Protein AF-A0A836CU17-F1 (afdb_monomer_lite)

Foldseek 3Di:
DADAPVSQDPQKDKDKADAPDQLCVVQVVVQWGFDFQCNQPVDPVSVVVNCVVVVQAAPEEAEDAALQPQWAFPPPNYGYGYPDSVSGDSDDGHNGTIHMTMIGHADVVGNPDGPCRPPD

Radius of gyration: 13.91 Å; chains: 1; bounding box: 34×30×35 Å

Secondary structure (DSSP, 8-state):
---SGGGPPTTEEEEEPPTT--HHHHHHHTTEEEPPTTTTSSSHHHHHHHHHHTT---SEEEEE--TT-SEE-TTT-EEEEES-GGG--S----SS--BEEEEEE-BTTBTTS-TTTT--

Organism: Ovis aries (NCBI:txid9940)

InterPro domains:
  IPR026116 Glycosyltransferase family 18, catalytic domain [PF15024] (14-103)
  IPR052105 Alpha-1,6-mannosylglycoprotein 6-beta-N-acetylglucosaminyltransferase [PTHR15075] (29-118)

Structure (mmCIF, N/CA/C/O backbone):
data_AF-A0A836CU17-F1
#
_entry.id   AF-A0A836CU17-F1
#
loop_
_atom_site.group_PDB
_atom_site.id
_atom_site.type_symbol
_atom_site.label_atom_id
_atom_site.label_alt_id
_atom_site.label_comp_id
_atom_site.label_asym_id
_atom_site.label_entity_id
_atom_site.label_seq_id
_atom_site.pdbx_PDB_ins_code
_atom_site.Cartn_x
_atom_site.Cartn_y
_atom_site.Cartn_z
_atom_site.occupancy
_atom_site.B_iso_or_equiv
_atom_site.auth_seq_id
_atom_site.auth_comp_id
_atom_site.auth_asym_id
_atom_site.auth_atom_id
_atom_site.pdbx_PDB_model_num
ATOM 1 N N . MET A 1 1 ? -5.308 -17.751 11.388 1.00 33.28 1 MET A N 1
ATOM 2 C CA . MET A 1 1 ? -4.155 -17.410 10.530 1.00 33.28 1 MET A CA 1
ATOM 3 C C . MET A 1 1 ? -4.677 -17.303 9.113 1.00 33.28 1 MET A C 1
ATOM 5 O O . MET A 1 1 ? -5.155 -18.299 8.591 1.00 33.28 1 MET A O 1
ATOM 9 N N . ALA A 1 2 ? -4.683 -16.095 8.564 1.00 28.45 2 ALA A N 1
ATOM 10 C CA . ALA A 1 2 ? -5.178 -15.785 7.230 1.00 28.45 2 ALA A CA 1
ATOM 11 C C . ALA A 1 2 ? -4.051 -15.932 6.191 1.00 28.45 2 ALA A C 1
ATOM 13 O O . ALA A 1 2 ? -2.952 -15.416 6.376 1.00 28.45 2 ALA A O 1
ATOM 14 N N . THR A 1 3 ? -4.306 -16.662 5.113 1.00 32.31 3 THR A N 1
ATOM 15 C CA . THR A 1 3 ? -3.353 -17.149 4.104 1.00 32.31 3 THR A CA 1
ATOM 16 C C . THR A 1 3 ? -3.659 -16.711 2.658 1.00 32.31 3 THR A C 1
ATOM 18 O O . THR A 1 3 ? -3.013 -17.214 1.744 1.00 32.31 3 THR A O 1
ATOM 21 N N . ASN A 1 4 ? -4.564 -15.758 2.410 1.00 32.59 4 ASN A N 1
ATOM 22 C CA . ASN A 1 4 ? -5.012 -15.357 1.069 1.00 32.59 4 ASN A CA 1
ATOM 23 C C . ASN A 1 4 ? -5.632 -13.938 1.071 1.00 32.59 4 ASN A C 1
ATOM 25 O O . ASN A 1 4 ? -5.998 -13.417 2.116 1.00 32.59 4 ASN A O 1
ATOM 29 N N . TYR A 1 5 ? -5.822 -13.308 -0.091 1.00 39.59 5 TYR A N 1
ATOM 30 C CA . TYR A 1 5 ? -6.606 -12.062 -0.219 1.00 39.59 5 TYR A CA 1
ATOM 31 C C . TYR A 1 5 ? -8.089 -12.282 0.145 1.00 39.59 5 TYR A C 1
ATOM 33 O O . TYR A 1 5 ? -8.770 -11.365 0.592 1.00 39.59 5 TYR A O 1
ATOM 41 N N . ASN A 1 6 ? -8.590 -13.512 -0.020 1.00 45.19 6 ASN A N 1
ATOM 42 C CA . ASN A 1 6 ? -9.889 -13.933 0.525 1.00 45.19 6 ASN A CA 1
ATOM 43 C C . ASN A 1 6 ? -9.866 -14.113 2.052 1.00 45.19 6 ASN A C 1
ATOM 45 O O . ASN A 1 6 ? -10.913 -14.325 2.651 1.00 45.19 6 ASN A O 1
ATOM 49 N N . ASP A 1 7 ? -8.689 -13.985 2.664 1.00 49.91 7 ASP A N 1
ATOM 50 C CA . ASP A 1 7 ? -8.477 -14.082 4.101 1.00 49.91 7 ASP A CA 1
ATOM 51 C C . ASP A 1 7 ? -8.214 -12.693 4.710 1.00 49.91 7 ASP A C 1
ATOM 53 O O . ASP A 1 7 ? -7.691 -12.591 5.816 1.00 49.91 7 ASP A O 1
ATOM 57 N N . LEU A 1 8 ? -8.582 -11.610 4.005 1.00 59.66 8 LEU A N 1
ATOM 58 C CA . LEU A 1 8 ? -8.781 -10.312 4.650 1.00 59.66 8 LEU A CA 1
ATOM 59 C C . LEU A 1 8 ? -9.699 -10.541 5.855 1.00 59.66 8 LEU A C 1
ATOM 61 O O . LEU A 1 8 ? -10.820 -11.034 5.710 1.00 59.66 8 LEU A O 1
ATOM 65 N N . GLU A 1 9 ? -9.201 -10.231 7.049 1.00 67.31 9 GLU A N 1
ATOM 66 C CA . GLU A 1 9 ? -10.003 -10.362 8.260 1.00 67.31 9 GLU A CA 1
ATOM 67 C C . GLU A 1 9 ? -11.215 -9.420 8.166 1.00 67.31 9 GLU A C 1
ATOM 69 O O . GLU A 1 9 ? -11.217 -8.467 7.376 1.00 67.31 9 GLU A O 1
ATOM 74 N N . LYS A 1 10 ? -12.274 -9.694 8.942 1.00 70.81 10 LYS A N 1
ATOM 75 C CA . LYS A 1 10 ? -13.515 -8.902 8.897 1.00 70.81 10 LYS A CA 1
ATOM 76 C C . LYS A 1 10 ? -13.191 -7.399 8.921 1.00 70.81 10 LYS A C 1
ATOM 78 O O . LYS A 1 10 ? -12.414 -6.931 9.750 1.00 70.81 10 LYS A O 1
ATOM 83 N N . GLY A 1 11 ? -13.769 -6.658 7.977 1.00 73.88 11 GLY A N 1
ATOM 84 C CA . GLY A 1 11 ? -13.581 -5.212 7.868 1.00 73.88 11 GLY A CA 1
ATOM 85 C C . GLY A 1 11 ? -12.272 -4.753 7.215 1.00 73.88 11 GLY A C 1
ATOM 86 O O . GLY A 1 11 ? -12.023 -3.554 7.236 1.00 73.88 11 GLY A O 1
ATOM 87 N N . GLN A 1 12 ? -11.438 -5.625 6.629 1.00 79.56 12 GLN A N 1
ATOM 88 C CA . GLN A 1 12 ? -10.224 -5.212 5.903 1.00 79.56 12 GLN A CA 1
ATOM 89 C C . GLN A 1 12 ? -10.458 -4.955 4.397 1.00 79.56 12 GLN A C 1
ATOM 91 O O . GLN A 1 12 ? -11.253 -5.622 3.735 1.00 79.56 12 GLN A O 1
ATOM 96 N N . ARG A 1 13 ? -9.727 -3.984 3.831 1.00 82.06 13 ARG A N 1
ATOM 97 C CA . ARG A 1 13 ? -9.675 -3.620 2.402 1.00 82.06 13 ARG A CA 1
ATOM 98 C C . ARG A 1 13 ? -8.289 -3.120 2.023 1.00 82.06 13 ARG A C 1
ATOM 100 O O . ARG A 1 13 ? -7.613 -2.493 2.828 1.00 82.06 13 ARG A O 1
ATOM 107 N N . ILE A 1 14 ? -7.872 -3.314 0.777 1.00 80.56 14 ILE A N 1
ATOM 108 C CA . ILE A 1 14 ? -6.588 -2.786 0.297 1.00 80.56 14 ILE A CA 1
ATOM 109 C C . ILE A 1 14 ? -6.806 -1.448 -0.395 1.00 80.56 14 ILE A C 1
ATOM 111 O O . ILE A 1 14 ? -7.684 -1.319 -1.246 1.00 80.56 14 ILE A O 1
ATOM 115 N N . HIS A 1 15 ? -5.987 -0.458 -0.044 1.00 81.25 15 HIS A N 1
ATOM 116 C CA . HIS A 1 15 ? -6.041 0.867 -0.647 1.00 81.25 15 HIS A CA 1
ATOM 117 C C . HIS A 1 15 ? -4.749 1.189 -1.397 1.00 81.25 15 HIS A C 1
ATOM 119 O O . HIS A 1 15 ? -3.646 0.831 -0.975 1.00 81.25 15 HIS A O 1
ATOM 125 N N . LYS A 1 16 ? -4.900 1.927 -2.501 1.00 83.00 16 LYS A N 1
ATOM 126 C CA . LYS A 1 16 ? -3.785 2.597 -3.173 1.00 83.00 16 LYS A CA 1
ATOM 127 C C . LYS A 1 16 ? -3.493 3.915 -2.470 1.00 83.00 16 LYS A C 1
ATOM 129 O O . LYS A 1 16 ? -4.403 4.700 -2.198 1.00 83.00 16 LYS A O 1
ATOM 134 N N . GLY A 1 17 ? -2.220 4.160 -2.197 1.00 79.00 17 GLY A N 1
ATOM 135 C CA . GLY A 1 17 ? -1.764 5.436 -1.677 1.00 79.00 17 GLY A CA 1
ATOM 136 C C . GLY A 1 17 ? -1.801 6.504 -2.763 1.00 79.00 17 GLY A C 1
ATOM 137 O O . GLY A 1 17 ? -1.683 6.206 -3.947 1.00 79.00 17 GLY A O 1
ATOM 138 N N . LEU A 1 18 ? -1.917 7.762 -2.352 1.00 78.19 18 LEU A N 1
ATOM 139 C CA . LEU A 1 18 ? -1.598 8.905 -3.197 1.00 78.19 18 LEU A CA 1
ATOM 140 C C . LEU A 1 18 ? -0.131 9.269 -2.982 1.00 78.19 18 LEU A C 1
ATOM 142 O O . LEU A 1 18 ? 0.382 9.162 -1.863 1.00 78.19 18 LEU A O 1
ATOM 146 N N . GLU A 1 19 ? 0.532 9.740 -4.033 1.00 78.44 19 GLU A N 1
ATOM 147 C CA . GLU A 1 19 ? 1.893 10.259 -3.924 1.00 78.44 19 GLU A CA 1
ATOM 148 C C . GLU A 1 19 ? 1.989 11.331 -2.836 1.00 78.44 19 GLU A C 1
ATOM 150 O O . GLU A 1 19 ? 1.057 12.108 -2.603 1.00 78.44 19 GLU A O 1
ATOM 155 N N . LYS A 1 20 ? 3.137 11.378 -2.153 1.00 80.62 20 LYS A N 1
ATOM 156 C CA . LYS A 1 20 ? 3.439 12.345 -1.083 1.00 80.62 20 LYS A CA 1
ATOM 157 C C . LYS A 1 20 ? 2.526 12.258 0.146 1.00 80.62 20 LYS A C 1
ATOM 159 O O . LYS A 1 20 ? 2.738 13.002 1.103 1.00 80.62 20 LYS A O 1
ATOM 164 N N . ARG A 1 21 ? 1.545 11.349 0.181 1.00 79.25 21 ARG A N 1
ATOM 165 C CA . ARG A 1 21 ? 0.700 11.119 1.356 1.00 79.25 21 ARG A CA 1
ATOM 166 C C . ARG A 1 21 ? 1.078 9.824 2.060 1.00 79.25 21 ARG A C 1
ATOM 168 O O . ARG A 1 21 ? 1.332 8.791 1.451 1.00 79.25 21 ARG A O 1
ATOM 175 N N . ARG A 1 22 ? 1.109 9.897 3.391 1.00 80.31 22 ARG A N 1
ATOM 176 C CA . ARG A 1 22 ? 1.257 8.725 4.259 1.00 80.31 22 ARG A CA 1
ATOM 177 C C . ARG A 1 22 ? -0.050 7.945 4.274 1.00 80.31 22 ARG A C 1
ATOM 179 O O . ARG A 1 22 ? -1.116 8.558 4.351 1.00 80.31 22 ARG A O 1
ATOM 186 N N . PHE A 1 23 ? 0.034 6.621 4.327 1.00 81.50 23 PHE A N 1
ATOM 187 C CA . PHE A 1 23 ? -1.147 5.758 4.389 1.00 81.50 23 PHE A CA 1
ATOM 188 C C . PHE A 1 23 ? -2.057 6.081 5.568 1.00 81.50 23 PHE A C 1
ATOM 190 O O . PHE A 1 23 ? -3.250 6.268 5.380 1.00 81.50 23 PHE A O 1
ATOM 197 N N . ILE A 1 24 ? -1.476 6.307 6.749 1.00 78.75 24 ILE A N 1
ATOM 198 C CA . ILE A 1 24 ? -2.219 6.697 7.960 1.00 78.75 24 ILE A CA 1
ATOM 199 C C . ILE A 1 24 ? -3.136 7.910 7.719 1.00 78.75 24 ILE A C 1
ATOM 201 O O . ILE A 1 24 ? -4.211 7.990 8.304 1.00 78.75 24 ILE A O 1
ATOM 205 N N . HIS A 1 25 ? -2.725 8.862 6.874 1.00 75.62 25 HIS A N 1
ATOM 206 C CA . HIS A 1 25 ? -3.513 10.066 6.585 1.00 75.62 25 HIS A CA 1
ATOM 207 C C . HIS A 1 25 ? -4.621 9.801 5.569 1.00 75.62 25 HIS A C 1
ATOM 209 O O . HIS A 1 25 ? -5.705 10.359 5.701 1.00 75.62 25 HIS A O 1
ATOM 215 N N . ILE A 1 26 ? -4.359 8.948 4.578 1.00 73.38 26 ILE A N 1
ATOM 216 C CA . ILE A 1 26 ? -5.339 8.571 3.552 1.00 73.38 26 ILE A CA 1
ATOM 217 C C . ILE A 1 26 ? -6.438 7.716 4.177 1.00 73.38 26 ILE A C 1
ATOM 219 O O . ILE A 1 26 ? -7.613 8.040 4.034 1.00 73.38 26 ILE A O 1
ATOM 223 N N . SER A 1 27 ? -6.058 6.671 4.916 1.00 76.44 27 SER A N 1
ATOM 224 C CA . SER A 1 27 ? -7.004 5.762 5.558 1.00 76.44 27 SER A CA 1
ATOM 225 C C . SER A 1 27 ? -7.909 6.533 6.513 1.00 76.44 27 SER A C 1
ATOM 227 O O . SER A 1 27 ? -9.127 6.448 6.390 1.00 76.44 27 SER A O 1
ATOM 229 N N . LYS A 1 28 ? -7.340 7.367 7.399 1.00 73.69 28 LYS A N 1
ATOM 230 C CA . LYS A 1 28 ? -8.138 8.138 8.365 1.00 73.69 28 LYS A CA 1
ATOM 231 C C . LYS A 1 28 ? -9.133 9.081 7.692 1.00 73.69 28 LYS A C 1
ATOM 233 O O . LYS A 1 28 ? -10.252 9.192 8.173 1.00 73.69 28 LYS A O 1
ATOM 238 N N . ALA A 1 29 ? -8.751 9.728 6.589 1.00 74.06 29 ALA A N 1
ATOM 239 C CA . ALA A 1 29 ? -9.660 10.589 5.830 1.00 74.06 29 ALA A CA 1
ATOM 240 C C . ALA A 1 29 ? -10.836 9.814 5.208 1.00 74.06 29 ALA A C 1
ATOM 242 O O . ALA A 1 29 ? -11.889 10.394 4.972 1.00 74.06 29 ALA A O 1
ATOM 243 N N . ALA A 1 30 ? -10.661 8.517 4.959 1.00 76.25 30 ALA A N 1
ATOM 244 C CA . ALA A 1 30 ? -11.692 7.635 4.429 1.00 76.25 30 ALA A CA 1
ATOM 245 C C . ALA A 1 30 ? -12.477 6.875 5.523 1.00 76.25 30 ALA A C 1
ATOM 247 O O . ALA A 1 30 ? -13.292 6.022 5.180 1.00 76.25 30 ALA A O 1
ATOM 248 N N . SER A 1 31 ? -12.231 7.147 6.812 1.00 82.00 31 SER A N 1
ATOM 249 C CA . SER A 1 31 ? -12.737 6.364 7.958 1.00 82.00 31 SER A CA 1
ATOM 250 C C . SER A 1 31 ? -12.210 4.921 8.031 1.00 82.00 31 SER A C 1
ATOM 252 O O . SER A 1 31 ? -12.896 4.008 8.482 1.00 82.00 31 SER A O 1
ATOM 254 N N . TRP A 1 32 ? -10.947 4.727 7.645 1.00 84.00 32 TRP A N 1
ATOM 255 C CA . TRP A 1 32 ? -10.203 3.471 7.775 1.00 84.00 32 TRP A CA 1
ATOM 256 C C . TRP A 1 32 ? -8.932 3.660 8.620 1.00 84.00 32 TRP A C 1
ATOM 258 O O . TRP A 1 32 ? -8.322 4.729 8.668 1.00 84.00 32 TRP A O 1
ATOM 268 N N . HIS A 1 33 ? -8.484 2.603 9.281 1.00 85.75 33 HIS A N 1
ATOM 269 C CA . HIS A 1 33 ? -7.193 2.518 9.949 1.00 85.75 33 HIS A CA 1
ATOM 270 C C . HIS A 1 33 ? -6.227 1.711 9.082 1.00 85.75 33 HIS A C 1
ATOM 272 O O . HIS A 1 33 ? -6.608 0.669 8.565 1.00 85.75 33 HIS A O 1
ATOM 278 N N . CYS A 1 34 ? -4.991 2.179 8.893 1.00 84.06 34 CYS A N 1
ATOM 279 C CA . CYS A 1 34 ? -3.990 1.381 8.181 1.00 84.06 34 CYS A CA 1
ATOM 280 C C . CYS A 1 34 ? -3.588 0.181 9.040 1.00 84.06 34 CYS A C 1
ATOM 282 O O . CYS A 1 34 ? -3.263 0.357 10.212 1.00 84.06 34 CYS A O 1
ATOM 284 N N . GLU A 1 35 ? -3.595 -1.003 8.441 1.00 80.12 35 GLU A N 1
ATOM 285 C CA . GLU A 1 35 ? -3.132 -2.239 9.061 1.00 80.12 35 GLU A CA 1
ATOM 286 C C . GLU A 1 35 ? -1.744 -2.610 8.545 1.00 80.12 35 GLU A C 1
ATOM 288 O O . GLU A 1 35 ? -1.265 -2.107 7.524 1.00 80.12 35 GLU A O 1
ATOM 293 N N . HIS A 1 36 ? -1.073 -3.497 9.272 1.00 73.88 36 HIS A N 1
ATOM 294 C CA . HIS A 1 36 ? 0.281 -3.904 8.931 1.00 73.88 36 HIS A CA 1
ATOM 295 C C . HIS A 1 36 ? 0.318 -4.543 7.525 1.00 73.88 36 HIS A C 1
ATOM 297 O O . HIS A 1 36 ? -0.326 -5.562 7.275 1.00 73.88 36 HIS A O 1
ATOM 303 N N . CYS A 1 37 ? 1.094 -3.963 6.598 1.00 67.88 37 CYS A N 1
ATOM 304 C CA . CYS A 1 37 ? 1.066 -4.338 5.172 1.00 67.88 37 CYS A CA 1
ATOM 305 C C . CYS A 1 37 ? 1.631 -5.742 4.867 1.00 67.88 37 CYS A C 1
ATOM 307 O O . CYS A 1 37 ? 1.500 -6.241 3.751 1.00 67.88 37 CYS A O 1
ATOM 309 N N . LEU A 1 38 ? 2.176 -6.398 5.895 1.00 65.88 38 LEU A N 1
ATOM 310 C CA . LEU A 1 38 ? 2.683 -7.767 5.898 1.00 65.88 38 LEU A CA 1
ATOM 311 C C . LEU A 1 38 ? 1.632 -8.783 5.455 1.00 65.88 38 LEU A C 1
ATOM 313 O O . LEU A 1 38 ? 1.954 -9.659 4.664 1.00 65.88 38 LEU A O 1
ATOM 317 N N . TYR A 1 39 ? 0.381 -8.673 5.908 1.00 64.19 39 TYR A N 1
ATOM 318 C CA . TYR A 1 39 ? -0.637 -9.681 5.576 1.00 64.19 39 TYR A CA 1
ATOM 319 C C . TYR A 1 39 ? -0.978 -9.706 4.082 1.00 64.19 39 TYR A C 1
ATOM 321 O O . TYR A 1 39 ? -1.259 -10.762 3.520 1.00 64.19 39 TYR A O 1
ATOM 329 N N . THR A 1 40 ? -0.899 -8.550 3.422 1.00 65.56 40 THR A N 1
ATOM 330 C CA . THR A 1 40 ? -1.152 -8.414 1.984 1.00 65.56 40 THR A CA 1
ATOM 331 C C . THR A 1 40 ? -0.009 -8.950 1.126 1.00 65.56 40 THR A C 1
ATOM 333 O O . THR A 1 40 ? -0.254 -9.464 0.040 1.00 65.56 40 THR A O 1
ATOM 336 N N . CYS A 1 41 ? 1.231 -8.832 1.598 1.00 73.06 41 CYS A N 1
ATOM 337 C CA . CYS A 1 41 ? 2.428 -9.123 0.809 1.00 73.06 41 CYS A CA 1
ATOM 338 C C . CYS A 1 41 ? 3.393 -10.049 1.554 1.00 73.06 41 CYS A C 1
ATOM 340 O O . CYS A 1 41 ? 4.604 -9.869 1.499 1.00 73.06 41 CYS A O 1
ATOM 342 N N . GLN A 1 42 ? 2.843 -11.035 2.265 1.00 69.12 42 GLN A N 1
ATOM 343 C CA . GLN A 1 42 ? 3.621 -12.019 3.020 1.00 69.12 42 GLN A CA 1
ATOM 344 C C . GLN A 1 42 ? 4.509 -12.878 2.106 1.00 69.12 42 GLN A C 1
ATOM 346 O O . GLN A 1 42 ? 5.575 -13.325 2.518 1.00 69.12 42 GLN A O 1
ATOM 351 N N . ASP A 1 43 ? 4.062 -13.087 0.870 1.00 76.75 43 ASP A N 1
ATOM 352 C CA . ASP A 1 43 ? 4.822 -13.695 -0.213 1.00 76.75 43 ASP A CA 1
ATOM 353 C C . ASP A 1 43 ? 4.579 -12.926 -1.522 1.00 76.75 43 ASP A C 1
ATOM 355 O O . ASP A 1 43 ? 3.676 -12.084 -1.627 1.00 76.75 43 ASP A O 1
ATOM 359 N N . SER A 1 44 ? 5.417 -13.200 -2.522 1.00 75.69 44 SER A N 1
ATOM 360 C CA . SER A 1 44 ? 5.396 -12.496 -3.805 1.00 75.69 44 SER A CA 1
ATOM 361 C C . SER A 1 44 ? 4.103 -12.710 -4.588 1.00 75.69 44 SER A C 1
ATOM 363 O O . SER A 1 44 ? 3.629 -11.769 -5.223 1.00 75.69 44 SER A O 1
ATOM 365 N N . ASN A 1 45 ? 3.504 -13.902 -4.507 1.00 81.88 45 ASN A N 1
ATOM 366 C CA . ASN A 1 45 ? 2.286 -14.229 -5.246 1.00 81.88 45 ASN A CA 1
ATOM 367 C C . ASN A 1 45 ? 1.097 -13.433 -4.698 1.00 81.88 45 ASN A C 1
ATOM 369 O O . ASN A 1 45 ? 0.391 -12.779 -5.462 1.00 81.88 45 ASN A O 1
ATOM 373 N N . LYS A 1 46 ? 0.931 -13.386 -3.369 1.00 78.50 46 LYS A N 1
ATOM 374 C CA . LYS A 1 46 ? -0.127 -12.584 -2.727 1.00 78.50 46 LYS A CA 1
ATOM 375 C C . LYS A 1 46 ? -0.012 -11.104 -3.052 1.00 78.50 46 LYS A C 1
ATOM 377 O O . LYS A 1 46 ? -1.020 -10.432 -3.276 1.00 78.50 46 LYS A O 1
ATOM 382 N N . CYS A 1 47 ? 1.216 -10.596 -3.084 1.00 81.25 47 CYS A N 1
ATOM 383 C CA . CYS A 1 47 ? 1.426 -9.196 -3.399 1.00 81.25 47 CYS A CA 1
ATOM 384 C C . CYS A 1 47 ? 1.088 -8.894 -4.866 1.00 81.25 47 CYS A C 1
ATOM 386 O O . CYS A 1 47 ? 0.426 -7.898 -5.154 1.00 81.25 47 CYS A O 1
ATOM 388 N N . GLN A 1 48 ? 1.469 -9.783 -5.787 1.00 83.50 48 GLN A N 1
ATOM 389 C CA . GLN A 1 48 ? 1.116 -9.672 -7.200 1.00 83.50 48 GLN A CA 1
ATOM 390 C C . GLN A 1 48 ? -0.406 -9.729 -7.414 1.00 83.50 48 GLN A C 1
ATOM 392 O O . GLN A 1 48 ? -0.952 -8.883 -8.125 1.00 83.50 48 GLN A O 1
ATOM 397 N N . ASP A 1 49 ? -1.107 -10.634 -6.726 1.00 84.56 49 ASP A N 1
ATOM 398 C CA . ASP A 1 49 ? -2.572 -10.703 -6.737 1.00 84.56 49 ASP A CA 1
ATOM 399 C C . ASP A 1 49 ? -3.211 -9.399 -6.237 1.00 84.56 49 ASP A C 1
ATOM 401 O O . ASP A 1 49 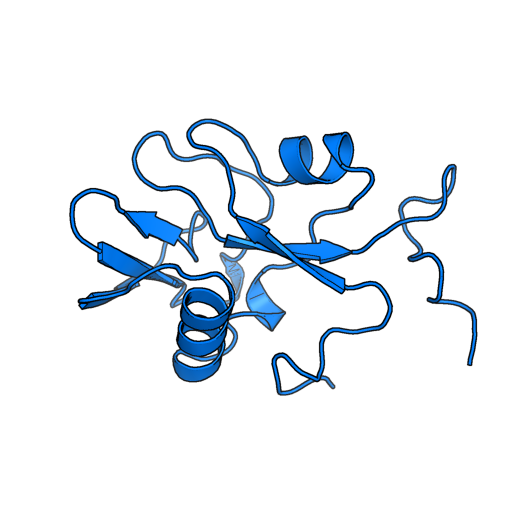? -4.200 -8.922 -6.802 1.00 84.56 49 ASP A O 1
ATOM 405 N N . ALA A 1 50 ? -2.649 -8.795 -5.184 1.00 83.19 50 ALA A N 1
ATOM 406 C CA . ALA A 1 50 ? -3.127 -7.524 -4.651 1.00 83.19 50 ALA A CA 1
ATOM 407 C C . ALA A 1 50 ? -2.976 -6.383 -5.672 1.00 83.19 50 ALA A C 1
ATOM 409 O O . ALA A 1 50 ? -3.909 -5.592 -5.844 1.00 83.19 50 ALA A O 1
ATOM 410 N N . PHE A 1 51 ? -1.850 -6.318 -6.389 1.00 87.56 51 PHE A N 1
ATOM 411 C CA . PHE A 1 51 ? -1.660 -5.347 -7.468 1.00 87.56 51 PHE A CA 1
ATOM 412 C C . PHE A 1 51 ? -2.656 -5.560 -8.615 1.00 87.56 51 PHE A C 1
ATOM 414 O O . PHE A 1 51 ? -3.322 -4.604 -9.026 1.00 87.56 51 PHE A O 1
ATOM 421 N N . GLN A 1 52 ? -2.840 -6.803 -9.069 1.00 85.69 52 GLN A N 1
ATOM 422 C CA . GLN A 1 52 ? -3.778 -7.133 -10.148 1.00 85.69 52 GLN A CA 1
ATOM 423 C C . GLN A 1 52 ? -5.225 -6.773 -9.797 1.00 85.69 52 GLN A C 1
ATOM 425 O O . GLN A 1 52 ? -5.909 -6.120 -10.586 1.00 85.69 52 GLN A O 1
ATOM 430 N N . LYS A 1 53 ? -5.692 -7.137 -8.596 1.00 83.06 53 LYS A N 1
ATOM 431 C CA . LYS A 1 53 ? -7.059 -6.832 -8.132 1.00 83.06 53 LYS A CA 1
ATOM 432 C C . LYS A 1 53 ? -7.326 -5.341 -8.034 1.00 83.06 53 LYS A C 1
ATOM 434 O O . LYS A 1 53 ? -8.449 -4.892 -8.247 1.00 83.06 53 LYS A O 1
ATOM 439 N N . LEU A 1 54 ? -6.288 -4.572 -7.737 1.00 82.69 54 LEU A N 1
ATOM 440 C CA . LEU A 1 54 ? -6.362 -3.125 -7.723 1.00 82.69 54 LEU A CA 1
ATOM 441 C C . LEU A 1 54 ? -6.159 -2.511 -9.105 1.00 82.69 54 LEU A C 1
ATOM 443 O O . LEU A 1 54 ? -6.162 -1.290 -9.202 1.00 82.69 54 LEU A O 1
ATOM 447 N N . GLN A 1 55 ? -6.007 -3.295 -10.172 1.00 87.19 55 GLN A N 1
ATOM 448 C CA . GLN A 1 55 ? -5.735 -2.791 -11.520 1.00 87.19 55 GLN A CA 1
ATOM 449 C C . GLN A 1 55 ? -4.464 -1.924 -11.538 1.00 87.19 55 GLN A C 1
ATOM 451 O O . GLN A 1 55 ? -4.436 -0.820 -12.084 1.00 87.19 55 GLN A O 1
ATOM 456 N N . VAL A 1 56 ? -3.428 -2.371 -10.827 1.00 86.75 56 VAL A N 1
ATOM 457 C CA . VAL A 1 56 ? -2.064 -1.857 -10.964 1.00 86.75 56 VAL A CA 1
ATOM 458 C C . VAL A 1 56 ? -1.341 -2.809 -11.910 1.00 86.75 56 VAL A C 1
ATOM 460 O O . VAL A 1 56 ? -1.095 -3.952 -11.523 1.00 86.75 56 VAL A O 1
ATOM 463 N N . PRO A 1 57 ? -1.046 -2.392 -13.148 1.00 84.75 57 PRO A N 1
ATOM 464 C CA . PRO A 1 57 ? -0.265 -3.226 -14.041 1.00 84.75 57 PRO A CA 1
ATOM 465 C C . PRO A 1 57 ? 1.188 -3.273 -13.549 1.00 84.75 57 PRO A C 1
ATOM 467 O O . PRO A 1 57 ? 1.779 -2.231 -13.259 1.00 84.75 57 PRO A O 1
ATOM 470 N N . CYS A 1 58 ? 1.722 -4.489 -13.431 1.00 87.88 58 CYS A N 1
ATOM 471 C CA . CYS A 1 58 ? 3.103 -4.763 -13.049 1.00 87.88 58 CYS A CA 1
ATOM 472 C C . CYS A 1 58 ? 3.786 -5.508 -14.203 1.00 87.88 58 CYS A C 1
ATOM 474 O O . CYS A 1 58 ? 3.530 -6.697 -14.393 1.00 87.88 58 CYS A O 1
ATOM 476 N N . ASP A 1 59 ? 4.631 -4.819 -14.961 1.00 88.75 59 ASP A N 1
ATOM 477 C CA . ASP A 1 59 ? 5.438 -5.395 -16.042 1.00 88.75 59 ASP A CA 1
ATOM 478 C C . ASP A 1 59 ? 6.722 -6.025 -15.484 1.00 88.75 59 ASP A C 1
ATOM 480 O O . ASP A 1 59 ? 7.233 -7.005 -16.024 1.00 88.75 59 ASP A O 1
ATOM 484 N N . GLY A 1 60 ? 7.210 -5.484 -14.365 1.00 87.94 60 GLY A N 1
ATOM 485 C CA . GLY A 1 60 ? 8.359 -5.982 -13.619 1.00 87.94 60 GLY A CA 1
ATOM 486 C C . GLY A 1 60 ? 8.084 -6.008 -12.119 1.00 87.94 60 GLY A C 1
ATOM 487 O O . GLY A 1 60 ? 7.293 -5.217 -11.596 1.00 87.94 60 GLY A O 1
ATOM 488 N N . ILE A 1 61 ? 8.740 -6.937 -11.425 1.00 89.50 61 ILE A N 1
ATOM 489 C CA . ILE A 1 61 ? 8.680 -7.060 -9.969 1.00 89.50 61 ILE A CA 1
ATOM 490 C C . ILE A 1 61 ? 10.100 -7.019 -9.417 1.00 89.50 61 ILE A C 1
ATOM 492 O O . ILE A 1 61 ? 10.925 -7.864 -9.760 1.00 89.50 61 ILE A O 1
ATOM 496 N N . GLU A 1 62 ? 10.353 -6.081 -8.511 1.00 91.62 62 GLU A N 1
ATOM 497 C CA . GLU A 1 62 ? 11.603 -5.991 -7.757 1.00 91.62 62 GLU A CA 1
ATOM 498 C C . GLU A 1 62 ? 11.349 -6.282 -6.278 1.00 91.62 62 GLU A C 1
ATOM 500 O O . GLU A 1 62 ? 10.357 -5.830 -5.707 1.00 91.62 62 GLU A O 1
ATOM 505 N N . SER A 1 63 ? 12.241 -7.035 -5.631 1.00 90.69 63 SER A N 1
ATOM 506 C CA . SER A 1 63 ? 12.133 -7.369 -4.206 1.00 90.69 63 SER A CA 1
ATOM 507 C C . SER A 1 63 ? 13.353 -6.869 -3.448 1.00 90.69 63 SER A C 1
ATOM 509 O O . SER A 1 63 ? 14.451 -7.398 -3.597 1.00 90.69 63 SER A O 1
ATOM 511 N N . GLU A 1 64 ? 13.141 -5.859 -2.608 1.00 92.00 64 GLU A N 1
ATOM 512 C CA . GLU A 1 64 ? 14.207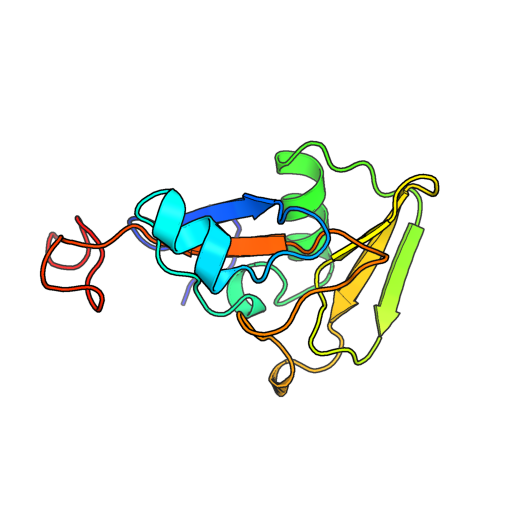 -5.103 -1.953 1.00 92.00 64 GLU A CA 1
ATOM 513 C C . GLU A 1 64 ? 13.815 -4.712 -0.519 1.00 92.00 64 GLU A C 1
ATOM 515 O O . GLU A 1 64 ? 12.642 -4.733 -0.127 1.00 92.00 64 GLU A O 1
ATOM 520 N N . MET A 1 65 ? 14.809 -4.348 0.295 1.00 93.62 65 MET A N 1
ATOM 521 C CA . MET A 1 65 ? 14.592 -3.931 1.685 1.00 93.62 65 MET A CA 1
ATOM 522 C C . MET A 1 65 ? 14.283 -2.435 1.772 1.00 93.62 65 MET A C 1
ATOM 524 O O . MET A 1 65 ? 15.183 -1.599 1.839 1.00 93.62 65 MET A O 1
ATOM 528 N N . ASN A 1 66 ? 12.998 -2.075 1.796 1.00 91.56 66 ASN A N 1
ATOM 529 C CA . ASN A 1 66 ? 12.587 -0.674 1.926 1.00 91.56 66 ASN A CA 1
ATOM 530 C C . ASN A 1 66 ? 11.258 -0.530 2.664 1.00 91.56 66 ASN A C 1
ATOM 532 O O . ASN A 1 66 ? 10.227 -0.995 2.193 1.00 91.56 66 ASN A O 1
ATOM 536 N N . HIS A 1 67 ? 11.256 0.178 3.792 1.00 90.25 67 HIS A N 1
ATOM 537 C CA . HIS A 1 67 ? 10.068 0.394 4.627 1.00 90.25 67 HIS A CA 1
ATOM 538 C C . HIS A 1 67 ? 8.859 1.047 3.924 1.00 90.25 67 HIS A C 1
ATOM 540 O O . HIS A 1 67 ? 7.757 1.076 4.474 1.00 90.25 67 HIS A O 1
ATOM 546 N N . LEU A 1 68 ? 9.049 1.586 2.715 1.00 90.81 68 LEU A N 1
ATOM 547 C CA . LEU A 1 68 ? 7.980 2.129 1.882 1.00 90.81 68 LEU A CA 1
ATOM 548 C C . LEU A 1 68 ? 7.315 1.088 0.968 1.00 90.81 68 LEU A C 1
ATOM 550 O O . LEU A 1 68 ? 6.309 1.412 0.338 1.00 90.81 68 LEU A O 1
ATOM 554 N N . TYR A 1 69 ? 7.811 -0.142 0.907 1.00 91.62 69 TYR A N 1
ATOM 555 C CA . TYR A 1 69 ? 7.201 -1.217 0.125 1.00 91.62 69 TYR A CA 1
ATOM 556 C C . TYR A 1 69 ? 6.103 -1.931 0.934 1.00 91.62 69 TYR A C 1
ATOM 558 O O . TYR A 1 69 ? 6.176 -1.961 2.168 1.00 91.62 69 TYR A O 1
ATOM 566 N N . PRO A 1 70 ? 5.040 -2.429 0.277 1.00 91.31 70 PRO A N 1
ATOM 567 C CA . PRO A 1 70 ? 4.889 -2.585 -1.168 1.00 91.31 70 PRO A CA 1
ATOM 568 C C . PRO A 1 70 ? 4.474 -1.288 -1.880 1.00 91.31 70 PRO A C 1
ATOM 570 O O . PRO A 1 70 ? 3.740 -0.465 -1.329 1.00 91.31 70 PRO A O 1
ATOM 573 N N . ALA A 1 71 ? 4.977 -1.083 -3.096 1.00 91.88 71 ALA A N 1
ATOM 574 C CA . ALA A 1 71 ? 4.743 0.128 -3.884 1.00 91.88 71 ALA A CA 1
ATOM 575 C C . ALA A 1 71 ? 4.770 -0.155 -5.387 1.00 91.88 71 ALA A C 1
ATOM 577 O O . ALA A 1 71 ? 5.127 -1.250 -5.801 1.00 91.88 71 ALA A O 1
ATOM 578 N N . PHE A 1 72 ? 4.393 0.823 -6.203 1.00 90.44 72 PHE A N 1
ATOM 579 C CA . PHE A 1 72 ? 4.476 0.722 -7.660 1.00 90.44 72 PHE A CA 1
ATOM 580 C C . PHE A 1 72 ? 4.895 2.061 -8.272 1.00 90.44 72 PHE A C 1
ATOM 582 O O . PHE A 1 72 ? 4.604 3.112 -7.700 1.00 90.44 72 PHE A O 1
ATOM 589 N N . ALA A 1 73 ? 5.572 2.037 -9.418 1.00 88.19 73 ALA A N 1
ATOM 590 C CA . ALA A 1 73 ? 5.986 3.233 -10.149 1.00 88.19 73 ALA A CA 1
ATOM 591 C C . ALA A 1 73 ? 5.163 3.444 -11.428 1.00 88.19 73 ALA A C 1
ATOM 593 O O . ALA A 1 73 ? 4.832 2.506 -12.157 1.00 88.19 73 ALA A O 1
ATOM 594 N N . GLN A 1 74 ? 4.868 4.712 -11.722 1.00 78.62 74 GLN A N 1
ATOM 595 C CA . GLN A 1 74 ? 4.337 5.157 -13.009 1.00 78.62 74 GLN A CA 1
ATOM 596 C C . GLN A 1 74 ? 5.097 6.415 -13.464 1.00 78.62 74 GLN A C 1
ATOM 598 O O . GLN A 1 74 ? 5.315 7.299 -12.633 1.00 78.62 74 GLN A O 1
ATOM 603 N N . PRO A 1 75 ? 5.472 6.543 -14.753 1.00 66.75 75 PRO A N 1
ATOM 604 C CA . PRO A 1 75 ? 5.411 5.534 -15.817 1.00 66.75 75 PRO A CA 1
ATOM 605 C C . PRO A 1 75 ? 6.524 4.484 -15.647 1.00 66.75 75 PRO A C 1
ATOM 607 O O . PRO A 1 75 ? 7.626 4.825 -15.232 1.00 66.75 75 PRO A O 1
ATOM 610 N N . GLY A 1 76 ? 6.245 3.214 -15.945 1.00 70.31 76 GLY A N 1
ATOM 611 C CA . GLY A 1 76 ? 7.240 2.135 -15.829 1.00 70.31 76 GLY A CA 1
ATOM 612 C C . GLY A 1 76 ? 6.664 0.786 -15.412 1.00 70.31 76 GLY A C 1
ATOM 613 O O . GLY A 1 76 ? 7.261 -0.233 -15.719 1.00 70.31 76 GLY A O 1
ATOM 614 N N . GLN A 1 77 ? 5.489 0.773 -14.766 1.00 84.88 77 GLN A N 1
ATOM 615 C CA . GLN A 1 77 ? 4.782 -0.463 -14.394 1.00 84.88 77 GLN A CA 1
ATOM 616 C C . GLN A 1 77 ? 5.662 -1.412 -13.556 1.00 84.88 77 GLN A C 1
ATOM 618 O O . GLN A 1 77 ? 5.470 -2.620 -13.563 1.00 84.88 77 GLN A O 1
ATOM 623 N N . GLU A 1 78 ? 6.630 -0.877 -12.812 1.00 91.38 78 GLU A N 1
ATOM 624 C CA . GLU A 1 78 ? 7.425 -1.653 -11.864 1.00 91.38 78 GLU A CA 1
ATOM 625 C C . GLU A 1 78 ? 6.711 -1.704 -10.517 1.00 91.38 78 GLU A C 1
ATOM 627 O O . GLU A 1 78 ? 6.254 -0.680 -9.993 1.00 91.38 78 GLU A O 1
ATOM 632 N N . CYS A 1 79 ? 6.626 -2.903 -9.952 1.00 92.38 79 CYS A N 1
ATOM 633 C CA . CYS A 1 79 ? 6.053 -3.155 -8.641 1.00 92.38 79 CYS A CA 1
ATOM 634 C C . CYS A 1 79 ? 7.147 -3.606 -7.676 1.00 92.38 79 CYS A C 1
ATOM 636 O O . CYS A 1 79 ? 7.935 -4.503 -7.961 1.00 92.38 79 CYS A O 1
ATOM 638 N N . PHE A 1 80 ? 7.178 -2.978 -6.510 1.00 92.12 80 PHE A N 1
ATOM 639 C CA . PHE A 1 80 ? 8.215 -3.166 -5.511 1.00 92.12 80 PHE A CA 1
ATOM 640 C C . PHE A 1 80 ? 7.662 -3.940 -4.323 1.00 92.12 80 PHE A C 1
ATOM 642 O O . PHE A 1 80 ? 6.692 -3.519 -3.682 1.00 92.12 80 PHE A O 1
ATOM 649 N N . LEU A 1 81 ? 8.303 -5.062 -4.020 1.00 91.44 81 LEU A N 1
ATOM 650 C CA . LEU A 1 81 ? 8.000 -5.949 -2.909 1.00 91.44 81 LEU A CA 1
ATOM 651 C C . LEU A 1 81 ? 8.977 -5.717 -1.765 1.00 91.44 81 LEU A C 1
ATOM 653 O O . LEU A 1 81 ? 10.176 -5.533 -1.971 1.00 91.44 81 LEU A O 1
ATOM 657 N N . GLN A 1 82 ? 8.460 -5.787 -0.543 1.00 90.56 82 GLN A N 1
ATOM 658 C CA . GLN A 1 82 ? 9.290 -5.811 0.651 1.00 90.56 82 GLN A CA 1
ATOM 659 C C . GLN A 1 82 ? 9.902 -7.204 0.828 1.00 90.56 82 GLN A C 1
ATOM 661 O O . GLN A 1 82 ? 9.173 -8.194 0.852 1.00 90.56 82 GLN A O 1
ATOM 666 N N . LYS A 1 83 ? 11.224 -7.268 1.002 1.00 89.75 83 LYS A N 1
ATOM 667 C CA . LYS A 1 83 ? 11.950 -8.513 1.290 1.00 89.75 83 LYS A CA 1
ATOM 668 C C . LYS A 1 83 ? 12.063 -8.830 2.786 1.00 89.75 83 LYS A C 1
ATOM 670 O O . LYS A 1 83 ? 12.143 -9.997 3.152 1.00 89.75 83 LYS A O 1
ATOM 675 N N . GLU A 1 84 ? 12.068 -7.806 3.639 1.00 90.50 84 GLU A N 1
ATOM 676 C CA . GLU A 1 84 ? 12.223 -7.923 5.092 1.00 90.50 84 GLU A CA 1
ATOM 677 C C . GLU A 1 84 ? 10.885 -7.662 5.816 1.00 90.50 84 GLU A C 1
ATOM 679 O O . GLU A 1 84 ? 10.432 -6.511 5.869 1.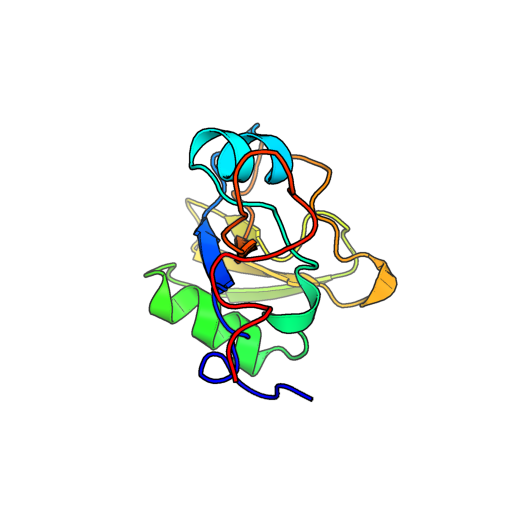00 90.50 84 GLU A O 1
ATOM 684 N N . PRO A 1 85 ? 10.240 -8.693 6.401 1.00 85.81 85 PRO A N 1
ATOM 685 C CA . PRO A 1 85 ? 8.960 -8.566 7.100 1.00 85.81 85 PRO A CA 1
ATOM 686 C C . PRO A 1 85 ? 8.924 -7.490 8.189 1.00 85.81 85 PRO A C 1
ATOM 688 O O . PRO A 1 85 ? 7.894 -6.850 8.391 1.00 85.81 85 PRO A O 1
ATOM 691 N N . LEU A 1 86 ? 10.039 -7.245 8.878 1.00 87.50 86 LEU A N 1
ATOM 692 C CA . LEU A 1 86 ? 10.090 -6.247 9.950 1.00 87.50 86 LEU A CA 1
ATOM 693 C C . LEU A 1 86 ? 9.993 -4.799 9.447 1.00 87.50 86 LEU A C 1
ATOM 695 O O . LEU A 1 86 ? 9.746 -3.889 10.239 1.00 87.50 86 LEU A O 1
ATOM 699 N N . LEU A 1 87 ? 10.185 -4.569 8.147 1.00 89.81 87 LEU A N 1
ATOM 700 C CA . LEU A 1 87 ? 10.172 -3.232 7.560 1.00 89.81 87 LEU A CA 1
ATOM 701 C C . LEU A 1 87 ? 8.794 -2.800 7.044 1.00 89.81 87 LEU A C 1
ATOM 703 O O . LEU A 1 87 ? 8.641 -1.639 6.660 1.00 89.81 87 LEU A O 1
ATOM 707 N N . PHE A 1 88 ? 7.779 -3.667 7.034 1.00 87.94 88 PHE A N 1
ATOM 708 C CA . PHE A 1 88 ? 6.427 -3.245 6.662 1.00 87.94 88 PHE A CA 1
ATOM 709 C C . PHE A 1 88 ? 5.928 -2.129 7.592 1.00 87.94 88 PHE A C 1
ATOM 711 O O . PHE A 1 88 ? 5.990 -2.221 8.817 1.00 87.94 88 PHE A O 1
ATOM 718 N N . SER A 1 89 ? 5.429 -1.037 7.005 1.00 86.75 89 SER A N 1
ATOM 719 C CA . SER A 1 89 ? 5.075 0.152 7.781 1.00 86.75 89 SER A CA 1
ATOM 720 C C . SER A 1 89 ? 3.940 0.959 7.168 1.00 86.75 89 SER A C 1
ATOM 722 O O . SER A 1 89 ? 3.984 1.336 6.001 1.00 86.75 89 SER A O 1
ATOM 724 N N . CYS A 1 90 ? 2.958 1.335 7.985 1.00 87.06 90 CYS A N 1
ATOM 725 C CA . CYS A 1 90 ? 1.937 2.323 7.622 1.00 87.06 90 CYS A CA 1
ATOM 726 C C . CYS A 1 90 ? 2.481 3.764 7.580 1.00 87.06 90 CYS A C 1
ATOM 728 O O . CYS A 1 90 ? 1.871 4.661 6.984 1.00 87.06 90 CYS A O 1
ATOM 730 N N . ALA A 1 91 ? 3.609 4.011 8.249 1.00 86.44 91 ALA A N 1
ATOM 731 C CA . ALA A 1 91 ? 4.265 5.308 8.270 1.00 86.44 91 ALA A CA 1
ATOM 732 C C . ALA A 1 91 ? 5.132 5.502 7.018 1.00 86.44 91 ALA A C 1
ATOM 734 O O . ALA A 1 91 ? 5.481 4.553 6.324 1.00 86.44 91 ALA A O 1
ATOM 735 N N . GLY A 1 92 ? 5.474 6.757 6.730 1.00 86.50 92 GLY A N 1
ATOM 736 C CA . GLY A 1 92 ? 6.281 7.107 5.563 1.00 86.50 92 GLY A CA 1
ATOM 737 C C . GLY A 1 92 ? 5.468 7.310 4.281 1.00 86.50 92 GLY A C 1
ATOM 738 O O . GLY A 1 92 ? 4.372 6.773 4.093 1.00 86.50 92 GLY A O 1
ATOM 739 N N . SER A 1 93 ? 6.009 8.157 3.414 1.00 86.81 93 SER A N 1
ATOM 740 C CA . SER A 1 93 ? 5.449 8.535 2.116 1.00 86.81 93 SER A CA 1
ATOM 741 C C . SER A 1 93 ? 6.580 8.648 1.107 1.00 86.81 93 SER A C 1
ATOM 743 O O . SER A 1 93 ? 7.669 9.090 1.466 1.00 86.81 93 SER A O 1
ATOM 745 N N . SER A 1 94 ? 6.307 8.317 -0.149 1.00 85.69 94 SER A N 1
ATOM 746 C CA . SER A 1 94 ? 7.250 8.499 -1.251 1.00 85.69 94 SER A CA 1
ATOM 747 C C . SER A 1 94 ? 6.766 9.605 -2.182 1.00 85.69 94 SER A C 1
ATOM 749 O O . SER A 1 94 ? 5.563 9.788 -2.381 1.00 85.69 94 SER A O 1
ATOM 751 N N . THR A 1 95 ? 7.713 10.350 -2.745 1.00 83.75 95 THR A N 1
ATOM 752 C CA . THR A 1 95 ? 7.475 11.289 -3.849 1.00 83.75 95 THR A CA 1
ATOM 753 C C . THR A 1 95 ? 7.554 10.613 -5.216 1.00 83.75 95 THR A C 1
ATOM 755 O O . THR A 1 95 ? 7.212 11.257 -6.198 1.00 83.75 95 THR A O 1
ATOM 758 N N . LYS A 1 96 ? 8.036 9.363 -5.279 1.00 83.12 96 LYS A N 1
ATOM 759 C CA . LYS A 1 96 ? 8.346 8.642 -6.523 1.00 83.12 96 LYS A CA 1
ATOM 760 C C . LYS A 1 96 ? 7.378 7.506 -6.840 1.00 83.12 96 LYS A C 1
ATOM 762 O O . LYS A 1 96 ? 7.209 7.169 -8.000 1.00 83.12 96 LYS A O 1
ATOM 767 N N . TYR A 1 97 ? 6.806 6.879 -5.817 1.00 85.56 97 TYR A N 1
ATOM 768 C CA . TYR A 1 97 ? 5.960 5.701 -5.990 1.00 85.56 97 TYR A CA 1
ATOM 769 C C . TYR A 1 97 ? 4.781 5.727 -5.012 1.00 85.56 97 TYR A C 1
ATOM 771 O O . TYR A 1 97 ? 4.989 5.815 -3.794 1.00 85.56 97 TYR A O 1
ATOM 779 N N . PRO A 1 98 ? 3.535 5.641 -5.501 1.00 88.25 98 PRO A N 1
ATOM 780 C CA . PRO A 1 98 ? 2.397 5.275 -4.674 1.00 88.25 98 PRO A CA 1
ATOM 781 C C . PRO A 1 98 ? 2.647 3.943 -3.963 1.00 88.25 98 PRO A C 1
ATOM 783 O O . PRO A 1 98 ? 3.173 2.996 -4.546 1.00 88.25 98 PRO A O 1
ATOM 786 N N . ARG A 1 99 ? 2.263 3.859 -2.688 1.00 89.00 99 ARG A N 1
ATOM 787 C CA . ARG A 1 99 ? 2.386 2.609 -1.921 1.00 89.00 99 ARG A CA 1
ATOM 788 C C . ARG A 1 99 ? 1.068 1.840 -1.925 1.00 89.00 99 ARG A C 1
ATOM 790 O O . ARG A 1 99 ? 0.040 2.376 -2.350 1.00 89.00 99 ARG A O 1
ATOM 797 N N . LEU A 1 100 ? 1.103 0.609 -1.435 1.00 85.50 100 LEU A N 1
ATOM 798 C CA . LEU A 1 100 ? -0.049 -0.264 -1.252 1.00 85.50 100 LEU A CA 1
ATOM 799 C C . LEU A 1 100 ? -0.089 -0.740 0.201 1.00 85.50 100 LEU A C 1
ATOM 801 O O . LEU A 1 100 ? 0.908 -1.265 0.680 1.00 85.50 100 LEU A O 1
ATOM 805 N N . CYS A 1 101 ? -1.213 -0.594 0.902 1.00 81.44 101 CYS A N 1
ATOM 806 C CA . CYS A 1 101 ? -1.365 -1.187 2.232 1.00 81.44 101 CYS A CA 1
ATOM 807 C C . CYS A 1 101 ? -2.820 -1.593 2.510 1.00 81.44 101 CYS A C 1
ATOM 809 O O . CYS A 1 101 ? -3.755 -0.920 2.050 1.00 81.44 101 CYS A O 1
ATOM 811 N N . PRO A 1 102 ? -3.026 -2.673 3.281 1.00 80.75 102 PRO A N 1
ATOM 812 C CA . PRO A 1 102 ? -4.317 -3.007 3.840 1.00 80.75 102 PRO A CA 1
ATOM 813 C C . PRO A 1 102 ? -4.726 -1.938 4.851 1.00 80.75 102 PRO A C 1
ATOM 815 O O . PRO A 1 102 ? -3.919 -1.358 5.577 1.00 80.75 102 PRO A O 1
ATOM 818 N N . CYS A 1 103 ? -6.014 -1.669 4.879 1.00 84.94 103 CYS A N 1
ATOM 819 C CA . CYS A 1 103 ? -6.679 -0.845 5.862 1.00 84.94 103 CYS A CA 1
ATOM 820 C C . CYS A 1 103 ? -7.841 -1.657 6.432 1.00 84.94 103 CYS A C 1
ATOM 822 O O . CYS A 1 103 ? -8.371 -2.526 5.746 1.00 84.94 103 CYS A O 1
ATOM 824 N N . ARG A 1 104 ? -8.281 -1.354 7.647 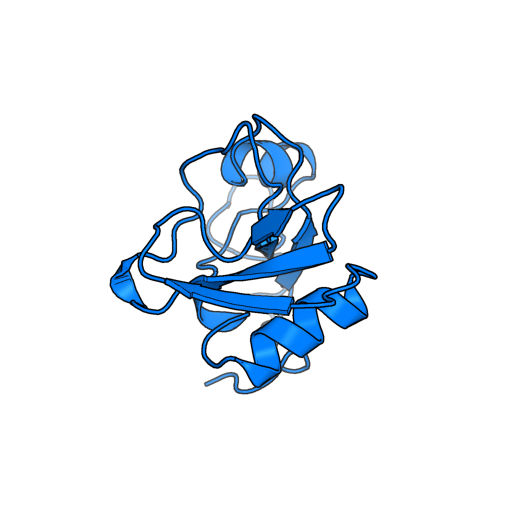1.00 87.00 104 ARG A N 1
ATOM 825 C CA . ARG A 1 104 ? -9.549 -1.848 8.184 1.00 87.00 104 ARG A CA 1
ATOM 826 C C . ARG A 1 104 ? -10.479 -0.709 8.539 1.00 87.00 104 ARG A C 1
ATOM 828 O O . ARG A 1 104 ? -10.008 0.389 8.830 1.00 87.00 104 ARG A O 1
ATOM 835 N N . ASP A 1 105 ? -11.776 -0.953 8.535 1.00 87.19 105 ASP A N 1
ATOM 836 C CA . ASP A 1 105 ? -12.704 0.002 9.122 1.00 87.19 105 ASP A CA 1
ATOM 837 C C . ASP A 1 105 ? -12.490 0.090 10.645 1.00 87.19 105 ASP A C 1
ATOM 839 O O . ASP A 1 105 ? -11.745 -0.683 11.270 1.00 87.19 105 ASP A O 1
ATOM 843 N N . PHE A 1 106 ? -13.087 1.106 11.256 1.00 86.00 106 PHE A N 1
ATOM 844 C CA . PHE A 1 106 ? -13.088 1.226 12.702 1.00 86.00 106 PHE A CA 1
ATOM 845 C C . PHE A 1 106 ? -14.391 1.826 13.212 1.00 86.00 106 PHE A C 1
ATOM 847 O O . PHE A 1 106 ? -15.083 2.553 12.499 1.00 86.00 106 PHE A O 1
ATOM 854 N N . ARG A 1 107 ? -14.707 1.534 14.473 1.00 87.06 107 ARG A N 1
ATOM 855 C CA . ARG A 1 107 ? -15.838 2.135 15.183 1.00 87.06 107 ARG A CA 1
ATOM 856 C C . ARG A 1 107 ? -15.464 3.535 15.655 1.00 87.06 107 ARG A C 1
ATOM 858 O O . ARG A 1 107 ? -14.432 3.707 16.307 1.00 87.06 107 ARG A O 1
ATOM 865 N N . GLU A 1 108 ? -16.288 4.538 15.359 1.00 85.69 108 GLU A N 1
ATOM 866 C CA . GLU A 1 108 ? -16.065 5.896 15.867 1.00 85.69 108 GLU A CA 1
ATOM 867 C C . GLU A 1 108 ? -15.951 5.887 17.400 1.00 85.69 108 GLU A C 1
ATOM 869 O O . GLU A 1 108 ? -16.689 5.190 18.092 1.00 85.69 108 GLU A O 1
ATOM 874 N N . GLY A 1 109 ? -14.955 6.597 17.936 1.00 87.19 109 GLY A N 1
ATOM 875 C CA . GLY A 1 109 ? -14.607 6.549 19.363 1.00 87.19 109 GLY A CA 1
ATOM 876 C C . GLY A 1 109 ? -13.774 5.333 19.801 1.00 87.19 109 GLY A C 1
ATOM 877 O O . GLY A 1 109 ? -13.181 5.375 20.875 1.00 87.19 109 GLY A O 1
ATOM 878 N N . GLN A 1 110 ? -13.639 4.290 18.972 1.00 87.31 110 GLN A N 1
ATOM 879 C CA . GLN A 1 110 ? -12.873 3.076 19.283 1.00 87.31 110 GLN A CA 1
ATOM 880 C C . GLN A 1 110 ? -12.065 2.578 18.074 1.00 87.31 110 GLN A C 1
ATOM 882 O O . GLN A 1 110 ? -12.319 1.519 17.502 1.00 87.31 110 GLN A O 1
ATOM 887 N N . VAL A 1 111 ? -11.012 3.329 17.728 1.00 85.19 111 VAL A N 1
ATOM 888 C CA . VAL A 1 111 ? -10.146 3.058 16.562 1.00 85.19 111 VAL A CA 1
ATOM 889 C C . VAL A 1 111 ? -9.53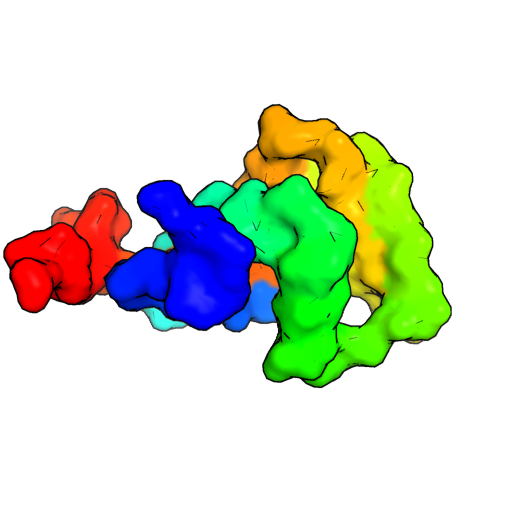6 1.653 16.586 1.00 85.19 111 VAL A C 1
ATOM 891 O O . VAL A 1 111 ? -9.250 1.106 15.527 1.00 85.19 111 VAL A O 1
ATOM 894 N N . ALA A 1 112 ? -9.359 1.043 17.762 1.00 85.06 112 ALA A N 1
ATOM 895 C CA . ALA A 1 112 ? -8.792 -0.297 17.919 1.00 85.06 112 ALA A CA 1
ATOM 896 C C . ALA A 1 112 ? -9.682 -1.436 17.382 1.00 85.06 112 ALA A C 1
ATOM 898 O O . ALA A 1 112 ? -9.155 -2.509 17.110 1.00 85.06 112 ALA A O 1
ATOM 899 N N . LEU A 1 113 ? -10.994 -1.227 17.216 1.00 84.75 113 LEU A N 1
ATOM 900 C CA . LEU A 1 113 ? -11.912 -2.266 16.741 1.00 84.75 113 LEU A CA 1
ATOM 901 C C . LEU A 1 113 ? -12.503 -1.920 15.381 1.00 84.75 113 LEU A C 1
ATOM 903 O O . LEU A 1 113 ? -12.981 -0.802 15.186 1.00 84.75 113 LEU A O 1
ATOM 907 N N . CYS A 1 114 ? -12.513 -2.906 14.483 1.00 86.81 114 CYS A N 1
ATOM 908 C CA . CYS A 1 114 ? -13.318 -2.868 13.268 1.00 86.81 114 CYS A CA 1
ATOM 909 C C . CYS A 1 114 ? -14.814 -2.954 13.605 1.00 86.81 114 CYS A C 1
ATOM 911 O O . CYS A 1 114 ? -15.181 -3.338 14.724 1.00 86.81 114 CYS A O 1
ATOM 913 N N . GLN A 1 115 ? -15.673 -2.574 12.662 1.00 86.44 115 GLN A N 1
ATOM 914 C CA . GLN A 1 115 ? -17.127 -2.558 12.866 1.00 86.44 115 GLN A CA 1
ATOM 915 C C . GLN A 1 115 ? -17.646 -3.948 13.276 1.00 86.44 115 GLN A C 1
ATOM 917 O O . GLN A 1 115 ? -18.404 -4.061 14.240 1.00 86.44 115 GLN A O 1
ATOM 922 N N . ASP A 1 116 ? -17.108 -5.001 12.653 1.00 84.56 116 ASP A N 1
ATOM 923 C CA . ASP A 1 116 ? -17.558 -6.389 12.826 1.00 84.56 116 ASP A CA 1
ATOM 924 C C . ASP A 1 116 ? -16.636 -7.253 13.711 1.00 84.56 116 ASP A C 1
ATOM 926 O O . ASP A 1 116 ? -16.819 -8.464 13.816 1.00 84.56 116 ASP A O 1
ATOM 930 N N . CYS A 1 117 ? -15.645 -6.659 14.385 1.00 82.38 117 CYS A N 1
ATOM 931 C CA . CYS A 1 117 ? -14.602 -7.410 15.107 1.00 82.38 117 CYS A CA 1
ATOM 932 C C . CYS A 1 117 ? -15.088 -8.089 16.397 1.00 82.38 117 CYS A C 1
ATOM 934 O O . CYS A 1 117 ? -14.374 -8.913 16.960 1.00 82.38 117 CYS A O 1
ATOM 936 N N . LEU A 1 118 ? -16.275 -7.731 16.891 1.00 79.62 118 LEU A N 1
ATOM 937 C CA . LEU A 1 118 ? -16.879 -8.327 18.091 1.00 79.62 118 LEU A CA 1
ATOM 938 C C . LEU A 1 118 ? -18.085 -9.224 17.775 1.00 79.62 118 LEU A C 1
ATOM 940 O O . LEU A 1 118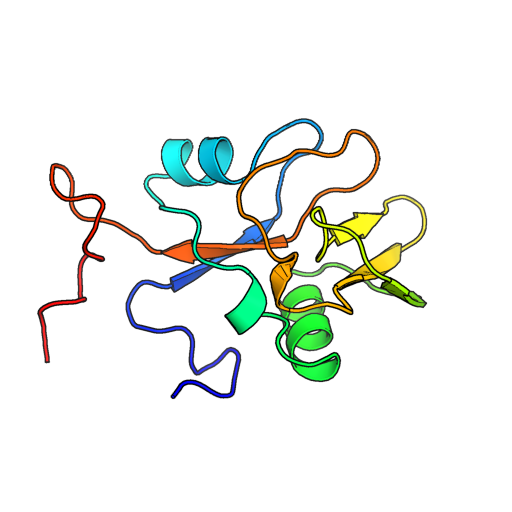 ? -18.664 -9.799 18.695 1.00 79.62 118 LEU A O 1
ATOM 944 N N . GLY A 1 119 ? -18.483 -9.327 16.504 1.00 64.12 119 GLY A N 1
ATOM 945 C CA . GLY A 1 119 ? -19.563 -10.207 16.062 1.00 64.12 119 GLY A CA 1
ATOM 946 C C . GLY A 1 119 ? -18.999 -11.537 15.568 1.00 64.12 119 GLY A C 1
ATOM 947 O O . GLY A 1 119 ? -18.113 -11.536 14.710 1.00 64.12 119 GLY A O 1
ATOM 948 N N . GLY A 1 120 ? -19.502 -12.651 16.111 1.00 52.38 120 GLY A N 1
ATOM 949 C CA . GLY A 1 120 ? -19.196 -14.018 15.655 1.00 52.38 120 GLY A CA 1
ATOM 950 C C . GLY A 1 120 ? -19.458 -14.200 14.169 1.00 52.38 120 GLY A C 1
ATOM 951 O O . GLY A 1 120 ? -20.498 -13.708 13.690 1.00 52.38 120 GLY A O 1
#

pLDDT: mean 79.85, std 13.12, range [28.45, 93.62]

Sequence (120 aa):
MATNYNDLEKGQRIHKGLEKRRFIHISKAASWHCEHCLYTCQDSNKCQDAFQKLQVPCDGIESEMNHLYPAFAQPGQECFLQKEPLLFSCAGSSTKYPRLCPCRDFREGQVALCQDCLGG